Protein AF-A0A951DUQ3-F1 (afdb_monomer_lite)

Structure (mmCIF, N/CA/C/O backbone):
data_AF-A0A951DUQ3-F1
#
_entry.id   AF-A0A951DUQ3-F1
#
loop_
_atom_site.group_PDB
_atom_site.id
_atom_site.type_symbol
_atom_site.label_atom_id
_atom_site.label_alt_id
_atom_site.label_comp_id
_atom_site.label_asym_id
_atom_site.label_entity_id
_atom_site.label_seq_id
_atom_site.pdbx_PDB_ins_code
_atom_site.Cartn_x
_atom_site.Cartn_y
_atom_site.Cartn_z
_atom_site.occupancy
_atom_site.B_iso_or_equiv
_atom_site.auth_seq_id
_atom_site.auth_comp_id
_atom_site.auth_asym_id
_atom_site.auth_atom_id
_atom_site.pdbx_PDB_model_num
ATOM 1 N N . MET A 1 1 ? 1.620 -12.709 -6.244 1.00 57.84 1 MET A N 1
ATOM 2 C CA . MET A 1 1 ? 0.623 -11.617 -6.100 1.00 57.84 1 MET A CA 1
ATOM 3 C C . MET A 1 1 ? -0.722 -12.167 -5.603 1.00 57.84 1 MET A C 1
ATOM 5 O O . MET A 1 1 ? -1.720 -12.018 -6.286 1.00 57.84 1 MET A O 1
ATOM 9 N N . ARG A 1 2 ? -0.773 -12.831 -4.437 1.00 59.34 2 ARG A N 1
ATOM 10 C CA . ARG A 1 2 ? -2.008 -13.495 -3.959 1.00 59.34 2 ARG A CA 1
ATOM 11 C C . ARG A 1 2 ? -2.816 -12.687 -2.929 1.00 59.34 2 ARG A C 1
ATOM 13 O O . ARG A 1 2 ? -3.995 -12.961 -2.767 1.00 59.34 2 ARG A O 1
ATOM 20 N N . SER A 1 3 ? -2.213 -11.678 -2.293 1.00 68.31 3 SER A N 1
ATOM 21 C CA . SER A 1 3 ? -2.819 -10.981 -1.139 1.00 68.31 3 SER A CA 1
ATOM 22 C C . SER A 1 3 ? -2.980 -9.463 -1.313 1.00 68.31 3 SER A C 1
ATOM 24 O O . SER A 1 3 ? -3.413 -8.789 -0.386 1.00 68.31 3 SER A O 1
ATOM 26 N N . ARG A 1 4 ? -2.615 -8.900 -2.475 1.00 78.31 4 ARG A N 1
ATOM 27 C CA . ARG A 1 4 ? -2.702 -7.449 -2.718 1.00 78.31 4 ARG A CA 1
ATOM 28 C C . ARG A 1 4 ? -4.155 -7.028 -2.943 1.00 78.31 4 ARG A C 1
ATOM 30 O O . ARG A 1 4 ? -4.874 -7.701 -3.676 1.00 78.31 4 ARG A O 1
ATOM 37 N N . GLY A 1 5 ? -4.555 -5.906 -2.350 1.00 74.25 5 GLY A N 1
ATOM 38 C CA . GLY A 1 5 ? -5.897 -5.341 -2.504 1.00 74.25 5 GLY A CA 1
ATOM 39 C C . GLY A 1 5 ? -6.952 -5.974 -1.594 1.00 74.25 5 GLY A C 1
ATOM 40 O O . GLY A 1 5 ? -8.121 -5.613 -1.686 1.00 74.25 5 GLY A O 1
ATOM 41 N N . ARG A 1 6 ? -6.558 -6.901 -0.710 1.00 84.38 6 ARG A N 1
ATOM 42 C CA . ARG A 1 6 ? -7.446 -7.472 0.304 1.00 84.38 6 ARG A CA 1
ATOM 43 C C . ARG A 1 6 ? -7.146 -6.826 1.648 1.00 84.38 6 ARG A C 1
ATOM 45 O O . ARG A 1 6 ? -6.004 -6.863 2.094 1.00 84.38 6 ARG A O 1
ATOM 52 N N . TRP A 1 7 ? -8.163 -6.248 2.276 1.00 89.25 7 TRP A N 1
ATOM 53 C CA . TRP A 1 7 ? -8.050 -5.751 3.643 1.00 89.25 7 TRP A CA 1
ATOM 54 C C . TRP A 1 7 ? -7.801 -6.909 4.607 1.00 89.25 7 TRP A C 1
ATOM 56 O O . TRP A 1 7 ? -8.383 -7.989 4.475 1.00 89.25 7 TRP A O 1
ATOM 66 N N . MET A 1 8 ? -6.901 -6.687 5.556 1.00 90.19 8 MET A N 1
ATOM 67 C CA . MET A 1 8 ? -6.486 -7.659 6.559 1.00 90.19 8 MET A CA 1
ATOM 68 C C . MET A 1 8 ? -6.432 -6.969 7.917 1.00 90.19 8 MET A C 1
ATOM 70 O O . MET A 1 8 ? -6.070 -5.800 7.997 1.00 90.19 8 MET A O 1
ATOM 74 N N . SER A 1 9 ? -6.761 -7.678 8.990 1.00 89.06 9 SER A N 1
ATOM 75 C CA . SER A 1 9 ? -6.552 -7.163 10.344 1.00 89.06 9 SER A CA 1
ATOM 76 C C . SER A 1 9 ? -5.191 -7.629 10.848 1.00 89.06 9 SER A C 1
ATOM 78 O O . SER A 1 9 ? -4.890 -8.822 10.789 1.00 89.06 9 SER A O 1
ATOM 80 N N . CYS A 1 10 ? -4.359 -6.697 11.304 1.00 89.12 10 CYS A N 1
ATOM 81 C CA . CYS A 1 10 ? -3.082 -6.992 11.938 1.00 89.12 10 CYS A CA 1
ATOM 82 C C . CYS A 1 10 ? -3.114 -6.487 13.378 1.00 89.12 10 CYS A C 1
ATOM 84 O O . CYS A 1 10 ? -3.405 -5.315 13.620 1.00 89.12 10 CYS A O 1
ATOM 86 N N . THR A 1 11 ? -2.817 -7.365 14.334 1.00 91.75 11 THR A N 1
ATOM 87 C CA . THR A 1 11 ? -2.741 -6.983 15.744 1.00 91.75 11 THR A CA 1
ATOM 88 C C . THR A 1 11 ? -1.360 -6.416 16.047 1.00 91.75 11 THR A C 1
ATOM 90 O O . THR A 1 11 ? -0.367 -7.138 15.985 1.00 91.75 11 THR A O 1
ATOM 93 N N . ILE A 1 12 ? -1.293 -5.133 16.401 1.00 90.94 12 ILE A N 1
ATOM 94 C CA . ILE A 1 12 ? -0.056 -4.435 16.767 1.00 90.94 12 ILE A CA 1
ATOM 95 C C . ILE A 1 12 ? -0.272 -3.792 18.137 1.00 90.94 12 ILE A C 1
ATOM 97 O O . ILE A 1 12 ? -1.206 -3.013 18.323 1.00 90.94 12 ILE A O 1
ATOM 101 N N . GLY A 1 13 ? 0.557 -4.153 19.123 1.00 89.00 13 GLY A N 1
ATOM 102 C CA . GLY A 1 13 ? 0.456 -3.606 20.484 1.00 89.00 13 GLY A CA 1
ATOM 103 C C . GLY A 1 13 ? -0.898 -3.862 21.162 1.00 89.00 13 GLY A C 1
ATOM 104 O O . GLY A 1 13 ? -1.400 -3.000 21.875 1.00 89.00 13 GLY A O 1
ATOM 105 N N . GLY A 1 14 ? -1.530 -5.009 20.886 1.00 90.88 14 GLY A N 1
ATOM 106 C CA . GLY A 1 14 ? -2.845 -5.371 21.434 1.00 90.88 14 GLY A CA 1
ATOM 107 C C . GLY A 1 14 ? -4.045 -4.715 20.740 1.00 90.88 14 GLY A C 1
ATOM 108 O O . GLY A 1 14 ? -5.180 -4.973 21.127 1.00 90.88 14 GLY A O 1
ATOM 109 N N . ARG A 1 15 ? -3.827 -3.901 19.698 1.00 90.62 15 ARG A N 1
ATOM 110 C CA . ARG A 1 15 ? -4.896 -3.291 18.895 1.00 90.62 15 ARG A CA 1
ATOM 111 C C . ARG A 1 15 ? -4.984 -3.953 17.529 1.00 90.62 15 ARG A C 1
ATOM 113 O O . ARG A 1 15 ? -3.966 -4.145 16.871 1.00 90.62 15 ARG A O 1
ATOM 120 N N . ALA A 1 16 ? -6.200 -4.270 17.098 1.00 91.50 16 ALA A N 1
ATOM 121 C CA . ALA A 1 16 ? -6.472 -4.731 15.743 1.00 91.50 16 ALA A CA 1
ATOM 122 C C . ALA A 1 16 ? -6.498 -3.528 14.790 1.00 91.50 16 ALA A C 1
ATOM 124 O O . ALA A 1 16 ? -7.347 -2.649 14.926 1.00 91.50 16 ALA A O 1
ATOM 125 N N . ILE A 1 17 ? -5.560 -3.479 13.844 1.00 91.31 17 ILE A N 1
ATOM 126 C CA . ILE A 1 17 ? -5.423 -2.389 12.876 1.00 91.31 17 ILE A CA 1
ATOM 127 C C . ILE A 1 17 ? -5.762 -2.920 11.477 1.00 91.31 17 ILE A C 1
ATOM 129 O O . ILE A 1 17 ? -5.199 -3.940 11.060 1.00 91.31 17 ILE A O 1
ATOM 133 N N . PRO A 1 18 ? -6.653 -2.251 10.720 1.00 91.25 18 PRO A N 1
ATOM 134 C CA . PRO A 1 18 ? -6.891 -2.593 9.327 1.00 91.25 18 PRO A CA 1
ATOM 135 C C . PRO A 1 18 ? -5.650 -2.261 8.491 1.00 91.25 18 PRO A C 1
ATOM 137 O O . PRO A 1 18 ? -5.115 -1.157 8.518 1.00 91.25 18 PRO A O 1
ATOM 140 N N . THR A 1 19 ? -5.191 -3.237 7.721 1.00 92.06 19 THR A N 1
ATOM 141 C CA . THR A 1 19 ? -3.986 -3.169 6.896 1.00 92.06 19 THR A CA 1
ATOM 142 C C . THR A 1 19 ? -4.306 -3.591 5.470 1.00 92.06 19 THR A C 1
ATOM 144 O O . THR A 1 19 ? -5.133 -4.475 5.232 1.00 92.06 19 THR A O 1
ATOM 147 N N . LEU A 1 20 ? -3.643 -2.953 4.506 1.00 92.69 20 LEU A N 1
ATOM 148 C CA . LEU A 1 20 ? -3.788 -3.253 3.086 1.00 92.69 20 LEU A CA 1
ATOM 149 C C . LEU A 1 20 ? -2.404 -3.544 2.485 1.00 92.69 20 LEU A C 1
ATOM 151 O O . LEU A 1 20 ? -1.582 -2.631 2.382 1.00 92.69 20 LEU A O 1
ATOM 155 N N . PRO A 1 21 ? -2.116 -4.789 2.067 1.00 91.44 21 PRO A N 1
ATOM 156 C CA . PRO A 1 21 ? -0.847 -5.115 1.426 1.00 91.44 21 PRO A CA 1
ATOM 157 C C . PRO A 1 21 ? -0.720 -4.436 0.055 1.00 91.44 21 PRO A C 1
ATOM 159 O O . PRO A 1 21 ? -1.591 -4.597 -0.804 1.00 91.44 21 PRO A O 1
ATOM 162 N N . THR A 1 22 ? 0.399 -3.744 -0.178 1.00 92.12 22 THR A N 1
ATOM 163 C CA . THR A 1 22 ? 0.734 -3.078 -1.452 1.00 92.12 22 THR A CA 1
ATOM 164 C C . THR A 1 22 ? 2.126 -3.483 -1.975 1.00 92.12 22 THR A C 1
ATOM 166 O O . THR A 1 22 ? 2.753 -4.400 -1.445 1.00 92.12 22 THR A O 1
ATOM 169 N N . LEU A 1 23 ? 2.609 -2.864 -3.062 1.00 91.38 23 LEU A N 1
ATOM 170 C CA . LEU A 1 23 ? 3.933 -3.144 -3.636 1.00 91.38 23 LEU A CA 1
ATOM 171 C C . LEU A 1 23 ? 5.055 -2.371 -2.957 1.00 91.38 23 LEU A C 1
ATOM 173 O O . LEU A 1 23 ? 4.928 -1.183 -2.678 1.00 91.38 23 LEU A O 1
ATOM 177 N N . HIS A 1 24 ? 6.209 -3.026 -2.845 1.00 91.44 24 HIS A N 1
ATOM 178 C CA . HIS A 1 24 ? 7.435 -2.386 -2.392 1.00 91.44 24 HIS A CA 1
ATOM 179 C C . HIS A 1 24 ? 7.952 -1.341 -3.413 1.00 91.44 24 HIS A C 1
ATOM 181 O O . HIS A 1 24 ? 7.980 -1.636 -4.614 1.00 91.44 24 HIS A O 1
ATOM 187 N N . PRO A 1 25 ? 8.444 -0.162 -2.981 1.00 91.31 25 PRO A N 1
ATOM 188 C CA . PRO A 1 25 ? 8.927 0.889 -3.884 1.00 91.31 25 PRO A CA 1
ATOM 189 C C . PRO A 1 25 ? 10.019 0.433 -4.859 1.00 91.31 25 PRO A C 1
ATOM 191 O O . PRO A 1 25 ? 9.947 0.733 -6.049 1.00 91.31 25 PRO A O 1
ATOM 194 N N . ALA A 1 26 ? 10.983 -0.375 -4.404 1.00 93.81 26 ALA A N 1
ATOM 195 C CA . ALA A 1 26 ? 12.049 -0.886 -5.276 1.00 93.81 26 ALA A CA 1
ATOM 196 C C . ALA A 1 26 ? 11.514 -1.749 -6.438 1.00 93.81 26 ALA A C 1
ATOM 198 O O . ALA A 1 26 ? 12.084 -1.757 -7.529 1.00 93.81 26 ALA A O 1
ATOM 199 N N . TYR A 1 27 ? 10.388 -2.443 -6.235 1.00 92.00 27 TYR A N 1
ATOM 200 C CA . TYR A 1 27 ? 9.730 -3.212 -7.291 1.00 92.00 27 TYR A CA 1
ATOM 201 C C . TYR A 1 27 ? 9.071 -2.292 -8.330 1.00 92.00 27 TYR A C 1
ATOM 203 O O . TYR A 1 27 ? 9.123 -2.566 -9.527 1.00 92.00 27 TYR A O 1
ATOM 211 N N . LEU A 1 28 ? 8.513 -1.161 -7.891 1.00 91.31 28 LEU A N 1
ATOM 212 C CA . LEU A 1 2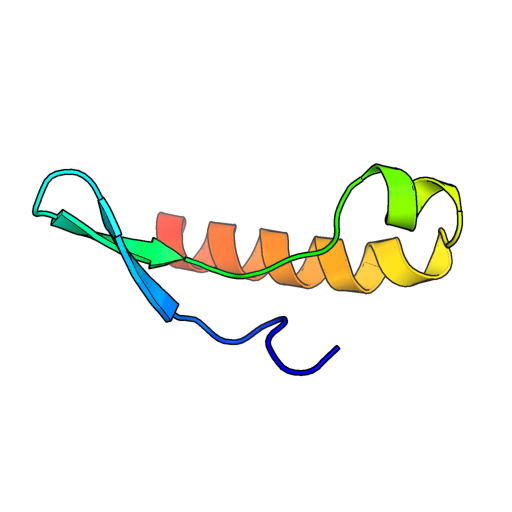8 ? 7.898 -0.161 -8.770 1.00 91.31 28 LEU A CA 1
ATOM 213 C C . LEU A 1 28 ? 8.913 0.589 -9.638 1.00 91.31 28 LEU A C 1
ATOM 215 O O . LEU A 1 28 ? 8.567 0.999 -10.744 1.00 91.31 28 LEU A O 1
ATOM 219 N N . LEU A 1 29 ? 10.149 0.760 -9.161 1.00 93.38 29 LEU A N 1
ATOM 220 C CA . LEU A 1 29 ? 11.235 1.346 -9.956 1.00 93.38 29 LEU A CA 1
ATOM 221 C C . LEU A 1 29 ? 11.620 0.442 -11.133 1.00 93.38 29 LEU A C 1
ATOM 223 O O . LEU A 1 29 ? 11.851 0.928 -12.234 1.00 93.38 29 LEU A O 1
ATOM 227 N N . ARG A 1 30 ? 11.632 -0.876 -10.910 1.00 94.94 30 ARG A N 1
ATOM 228 C CA . ARG A 1 30 ? 11.946 -1.878 -11.940 1.00 94.94 30 ARG A CA 1
ATOM 229 C C . ARG A 1 30 ? 10.776 -2.148 -12.890 1.00 94.94 30 ARG A C 1
ATOM 231 O O . ARG A 1 30 ? 10.998 -2.563 -14.019 1.00 94.94 30 ARG A O 1
ATOM 238 N N . GLN A 1 31 ? 9.537 -1.949 -12.435 1.00 92.62 31 GLN A N 1
ATOM 239 C CA . GLN A 1 31 ? 8.316 -2.229 -13.200 1.00 92.62 31 GLN A CA 1
ATOM 240 C C . GLN A 1 31 ? 7.327 -1.053 -13.098 1.00 92.62 31 GLN A C 1
ATOM 242 O O . GLN A 1 31 ? 6.330 -1.132 -12.370 1.00 92.62 31 GLN A O 1
ATOM 247 N N . PRO A 1 32 ? 7.566 0.052 -13.831 1.00 92.06 32 PRO A N 1
ATOM 248 C CA . PRO A 1 32 ? 6.785 1.284 -13.699 1.00 92.06 32 PRO A CA 1
ATOM 249 C C . PRO A 1 32 ? 5.304 1.116 -14.063 1.00 92.06 32 PRO A C 1
ATOM 251 O O . PRO A 1 3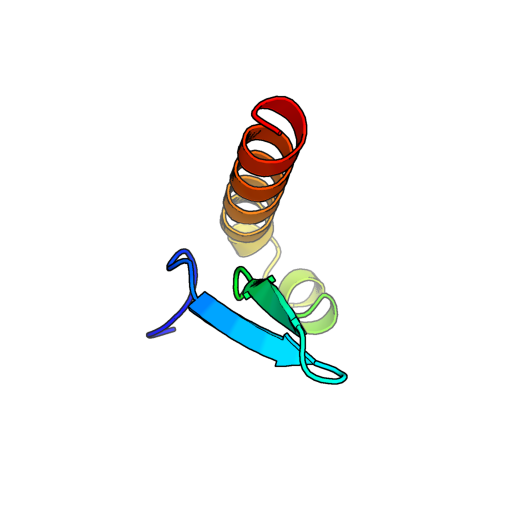2 ? 4.457 1.791 -13.477 1.00 92.06 32 PRO A O 1
ATOM 254 N N . ALA A 1 33 ? 4.958 0.170 -14.944 1.00 93.12 33 ALA A N 1
ATOM 255 C CA . ALA A 1 33 ? 3.568 -0.157 -15.280 1.00 93.12 33 ALA A CA 1
ATOM 256 C C . ALA A 1 33 ? 2.730 -0.553 -14.045 1.00 93.12 33 ALA A C 1
ATOM 258 O O . ALA A 1 33 ? 1.526 -0.295 -13.982 1.00 93.12 33 ALA A O 1
ATOM 259 N N . HIS A 1 34 ? 3.366 -1.115 -13.012 1.00 93.12 34 HIS A N 1
ATOM 260 C CA . HIS A 1 34 ? 2.696 -1.525 -11.781 1.00 93.12 34 HIS A CA 1
ATOM 261 C C . HIS A 1 34 ? 2.403 -0.377 -10.806 1.00 93.12 34 HIS A C 1
ATOM 263 O O . HIS A 1 34 ? 1.690 -0.595 -9.821 1.00 93.12 34 HIS A O 1
ATOM 269 N N . LYS A 1 35 ? 2.850 0.857 -11.090 1.00 92.38 35 LYS A N 1
ATOM 270 C CA . LYS A 1 35 ? 2.494 2.047 -10.295 1.00 92.38 35 LYS A CA 1
ATOM 271 C C . LYS A 1 35 ? 0.986 2.273 -10.244 1.00 92.38 35 LYS A C 1
ATOM 273 O O . LYS A 1 35 ? 0.468 2.595 -9.181 1.00 92.38 35 LYS A O 1
ATOM 278 N N . ARG A 1 36 ? 0.261 1.997 -11.338 1.00 93.56 36 ARG A N 1
ATOM 279 C CA . ARG A 1 36 ? -1.215 2.041 -11.365 1.00 93.56 36 ARG A CA 1
ATOM 280 C C . ARG A 1 36 ? -1.835 1.168 -10.274 1.00 93.56 36 ARG A C 1
ATOM 282 O O . ARG A 1 36 ? -2.843 1.544 -9.687 1.00 93.56 36 ARG A O 1
ATOM 289 N N . LEU A 1 37 ? -1.255 -0.003 -10.020 1.00 92.06 37 LEU A N 1
ATO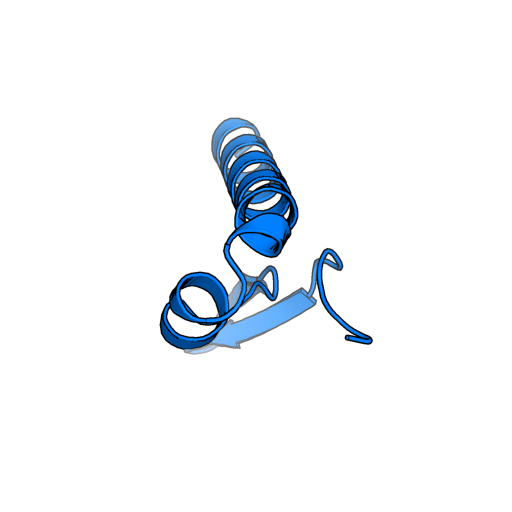M 290 C CA . LEU A 1 37 ? -1.776 -0.931 -9.021 1.00 92.06 37 LEU A CA 1
ATOM 291 C C . LEU A 1 37 ? -1.514 -0.411 -7.603 1.00 92.06 37 LEU A C 1
ATOM 293 O O . LEU A 1 37 ? -2.430 -0.400 -6.794 1.00 92.06 37 LEU A O 1
ATOM 297 N N . ALA A 1 38 ? -0.297 0.071 -7.325 1.00 92.12 38 ALA A N 1
ATOM 298 C CA . ALA A 1 38 ? 0.021 0.692 -6.035 1.00 92.12 38 ALA A CA 1
ATOM 299 C C . ALA A 1 38 ? -0.838 1.943 -5.771 1.00 92.12 38 ALA A C 1
ATOM 301 O O . ALA A 1 38 ? -1.321 2.142 -4.663 1.00 92.12 38 ALA A O 1
ATOM 302 N N . TRP A 1 39 ? -1.113 2.740 -6.806 1.00 93.69 39 TRP A N 1
ATOM 303 C CA . TRP A 1 39 ? -1.992 3.904 -6.701 1.00 93.69 39 TRP A CA 1
ATOM 304 C C . TRP A 1 39 ? -3.427 3.536 -6.305 1.00 93.69 39 TRP A C 1
ATOM 306 O O . TRP A 1 39 ? -4.024 4.192 -5.456 1.00 93.69 39 TRP A O 1
ATOM 316 N N . ARG A 1 40 ? -3.976 2.450 -6.866 1.00 93.94 40 ARG A N 1
ATOM 317 C CA . ARG A 1 40 ? -5.300 1.941 -6.473 1.00 93.94 40 ARG A CA 1
ATOM 318 C C . ARG A 1 40 ? -5.346 1.533 -5.001 1.00 93.94 40 ARG A C 1
ATOM 320 O O . ARG A 1 40 ? -6.345 1.815 -4.346 1.00 93.94 40 ARG A O 1
ATOM 327 N N . ASP A 1 41 ? -4.282 0.911 -4.496 1.00 92.81 41 ASP A N 1
ATOM 328 C CA . ASP A 1 41 ? -4.186 0.534 -3.081 1.00 92.81 41 ASP A CA 1
ATOM 329 C C . ASP A 1 41 ? -4.193 1.790 -2.184 1.00 92.81 41 ASP A C 1
ATOM 331 O O . ASP A 1 41 ? -4.951 1.862 -1.219 1.00 92.81 41 ASP A O 1
ATOM 335 N N . LEU A 1 42 ? -3.425 2.827 -2.543 1.00 92.88 42 LEU A N 1
ATOM 336 C CA . LEU A 1 42 ? -3.380 4.093 -1.797 1.00 92.88 42 LEU A CA 1
ATOM 337 C C . LEU A 1 42 ? -4.728 4.830 -1.790 1.00 92.88 42 LEU A C 1
ATOM 339 O O . LEU A 1 42 ? -5.139 5.352 -0.756 1.00 92.88 42 LEU A O 1
ATOM 343 N N . LEU A 1 43 ? -5.451 4.840 -2.914 1.00 94.38 43 LEU A N 1
ATOM 344 C CA . LEU A 1 43 ? -6.800 5.411 -2.973 1.00 94.38 43 LEU A CA 1
ATOM 345 C C . LEU A 1 43 ? -7.789 4.656 -2.076 1.00 94.38 43 LEU A C 1
ATOM 347 O O . LEU A 1 43 ? -8.666 5.279 -1.481 1.00 94.38 43 LEU A O 1
ATOM 351 N N . ALA A 1 44 ? -7.662 3.331 -1.966 1.00 92.25 44 ALA A N 1
ATOM 352 C CA . ALA A 1 44 ? -8.480 2.544 -1.047 1.00 92.25 44 ALA A CA 1
ATOM 353 C C . ALA A 1 44 ? -8.174 2.894 0.418 1.00 92.25 44 ALA A C 1
ATOM 355 O O . ALA A 1 44 ? -9.107 3.054 1.201 1.00 92.25 44 ALA A O 1
ATOM 356 N N . ILE A 1 45 ? -6.895 3.086 0.766 1.00 92.38 45 ILE A N 1
ATOM 357 C CA . ILE A 1 45 ? -6.484 3.557 2.099 1.00 92.38 45 ILE A CA 1
ATOM 358 C C . ILE A 1 45 ? -7.079 4.936 2.386 1.00 92.38 45 ILE A C 1
ATOM 360 O O . ILE A 1 45 ? -7.693 5.113 3.432 1.00 92.38 45 ILE A O 1
ATOM 364 N N . LYS A 1 46 ? -6.977 5.886 1.444 1.00 93.94 46 LYS A N 1
ATOM 365 C CA . LYS A 1 4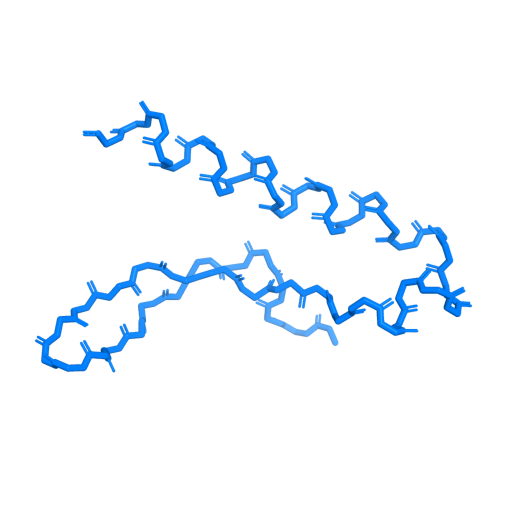6 ? -7.579 7.219 1.596 1.00 93.94 46 LYS A CA 1
ATOM 366 C C . LYS A 1 46 ? -9.076 7.127 1.901 1.00 93.94 46 LYS A C 1
ATOM 368 O O . LYS A 1 46 ? -9.533 7.737 2.853 1.00 93.94 46 LYS A O 1
ATOM 373 N N . LYS A 1 47 ? -9.826 6.331 1.131 1.00 93.50 47 LYS A N 1
ATOM 374 C CA . LYS A 1 47 ? -11.269 6.144 1.354 1.00 93.50 47 LYS A CA 1
ATOM 375 C C . LYS A 1 47 ? -11.591 5.567 2.733 1.00 93.50 47 LYS A C 1
ATOM 377 O O . LYS A 1 47 ? -12.583 5.966 3.322 1.00 93.50 47 LYS A O 1
ATOM 382 N N . ALA A 1 48 ? -10.785 4.628 3.227 1.00 90.56 48 ALA A N 1
ATOM 383 C CA . ALA A 1 48 ? -10.981 4.056 4.557 1.00 90.56 48 ALA A CA 1
ATOM 384 C C . ALA A 1 48 ? -10.706 5.079 5.673 1.00 90.56 48 ALA A C 1
ATOM 386 O O . ALA A 1 48 ? -11.412 5.080 6.676 1.00 90.56 48 ALA A O 1
ATOM 387 N N . LEU A 1 49 ? -9.714 5.954 5.476 1.00 90.38 49 LEU A N 1
ATOM 388 C CA . LEU A 1 49 ? -9.398 7.041 6.404 1.00 90.38 49 LEU A CA 1
ATOM 389 C C . LEU A 1 49 ? -10.452 8.154 6.383 1.00 90.38 49 LEU A C 1
ATOM 391 O O . LEU A 1 49 ? -10.798 8.649 7.441 1.00 90.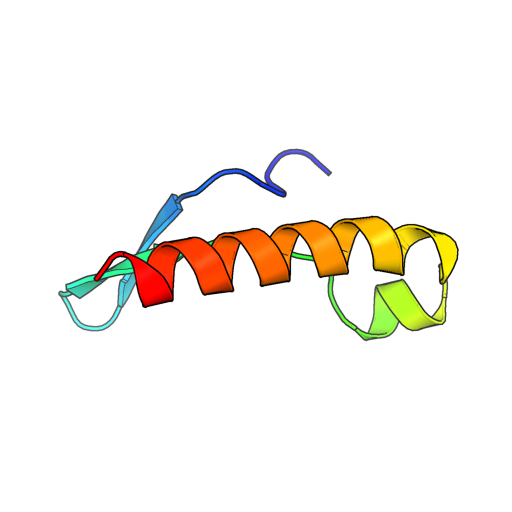38 49 LEU A O 1
ATOM 395 N N . ASP A 1 50 ? -10.980 8.521 5.210 1.00 93.00 50 ASP A N 1
ATOM 396 C CA . ASP A 1 50 ? -12.041 9.537 5.091 1.00 93.00 50 ASP A CA 1
ATOM 397 C C . ASP A 1 50 ? -13.386 9.065 5.684 1.00 93.00 50 ASP A C 1
ATOM 399 O O . ASP A 1 50 ? -14.247 9.884 5.991 1.00 93.00 50 ASP A O 1
ATOM 403 N N . ALA A 1 51 ? -13.606 7.748 5.763 1.00 79.44 51 ALA A N 1
ATOM 404 C CA . ALA A 1 51 ? -14.839 7.148 6.277 1.00 79.44 51 ALA A CA 1
ATOM 405 C C . ALA A 1 51 ? -14.816 6.887 7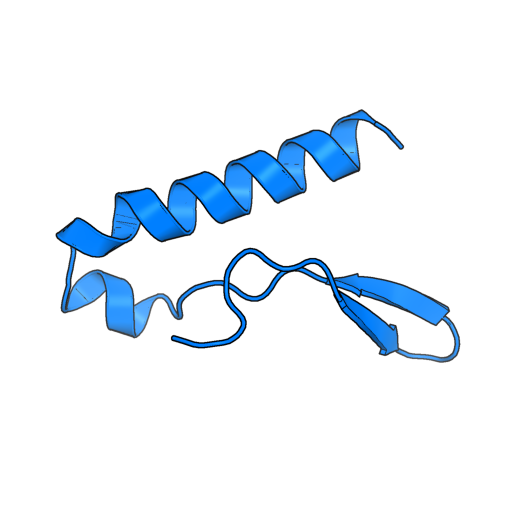.797 1.00 79.44 51 ALA A C 1
ATOM 407 O O . ALA A 1 51 ? -15.806 6.373 8.320 1.00 79.44 51 ALA A O 1
ATOM 408 N N . SER A 1 52 ? -13.698 7.184 8.474 1.00 56.09 52 SER A N 1
ATOM 409 C CA . SER A 1 52 ? -13.530 7.094 9.936 1.00 56.09 52 SER A CA 1
ATOM 410 C C . SER A 1 52 ? -13.624 8.472 10.576 1.00 56.09 52 SER A C 1
ATOM 412 O O . SER A 1 52 ? -14.165 8.541 11.699 1.00 56.09 52 SER A O 1
#

Sequence (52 aa):
MRSRGRWMSCTIGGRAIPTLPTLHPAYLLRQPAHKRLAWRDLLAIKKALDAS

Radius of gyration: 12.56 Å; chains: 1; bounding box: 27×23×37 Å

Foldseek 3Di:
DPQAPDWDWDQDPNDTDIDGDADDPVVCVVPVVCVVSRVVSVVVVVVVVVVD

pLDDT: mean 88.57, std 9.07, range [56.09, 94.94]

Secondary structure (DSSP, 8-state):
--STT--EEEEETTEEEEE-----HHHHHH-GGGHHHHHHHHHHHHHHHHT-